Protein AF-A0A964BW13-F1 (afdb_monomer)

Radius of gyration: 41.82 Å; Cα contacts (8 Å, |Δi|>4): 16; chains: 1; bounding box: 122×50×99 Å

Secondary structure (DSSP, 8-state):
------SSS-----S-SSS-S-----------------------PPP-----S-GGGB---TT----TT--SB--HHHHHHHHHHHHHHHHHHHHHTSPPPPPPPPPPP-HHHHHHHHHHHHHHH--

Foldseek 3Di:
DDDDDPPPPPPPDDDDPPDDDDDDDDDDDPDDPPPDPPPPDPPDDDDDDDDDPDPVQAPDDPPDDDDPPDDRGDPVVVVVVVVVVVVVVVVVVVVVPPPDPDPDDDDDDPVVVVVVVVVVVVVVVVD

Mean predicted aligned error: 19.9 Å

Structure (mmCIF, N/CA/C/O backbone):
data_AF-A0A964BW13-F1
#
_entry.id   AF-A0A964BW13-F1
#
loop_
_atom_site.group_PDB
_atom_site.id
_atom_site.type_symbol
_atom_site.label_atom_id
_atom_site.label_alt_id
_atom_site.label_comp_id
_atom_site.label_asym_id
_atom_site.label_entity_id
_atom_site.label_seq_id
_atom_site.pdbx_PDB_ins_code
_atom_site.Cartn_x
_atom_site.Cartn_y
_atom_site.Cartn_z
_atom_site.occupancy
_atom_site.B_iso_or_equiv
_atom_site.auth_seq_id
_atom_site.auth_comp_id
_atom_site.auth_asym_id
_atom_site.auth_atom_id
_atom_site.pdbx_PDB_model_num
ATOM 1 N N . MET A 1 1 ? -67.700 42.980 -8.498 1.00 42.03 1 MET A N 1
ATOM 2 C CA . MET A 1 1 ? -66.404 43.058 -9.218 1.00 42.03 1 MET A CA 1
ATOM 3 C C . MET A 1 1 ? -65.430 42.092 -8.529 1.00 42.03 1 MET A C 1
ATOM 5 O O . MET A 1 1 ? -65.036 42.370 -7.413 1.00 42.03 1 MET A O 1
ATOM 9 N N . LYS A 1 2 ? -65.364 40.799 -8.899 1.00 41.00 2 LYS A N 1
ATOM 10 C CA . LYS A 1 2 ? -64.427 40.153 -9.864 1.00 41.00 2 LYS A CA 1
ATOM 11 C C . LYS A 1 2 ? -62.956 40.566 -9.618 1.00 41.00 2 LYS A C 1
ATOM 13 O O . LYS A 1 2 ? -62.586 41.660 -10.003 1.00 41.00 2 LYS A O 1
ATOM 18 N N . ARG A 1 3 ? -62.213 39.842 -8.760 1.00 48.34 3 ARG A N 1
ATOM 19 C CA . ARG A 1 3 ? -61.282 38.707 -9.039 1.00 48.34 3 ARG A CA 1
ATOM 20 C C . ARG A 1 3 ? -60.053 39.080 -9.889 1.00 48.34 3 ARG A C 1
ATOM 22 O O . ARG A 1 3 ? -60.120 38.873 -11.090 1.00 48.34 3 ARG A O 1
ATOM 29 N N . THR A 1 4 ? -58.923 39.444 -9.269 1.00 57.28 4 THR A N 1
ATOM 30 C CA . THR A 1 4 ? -57.582 39.398 -9.909 1.00 57.28 4 THR A CA 1
ATOM 31 C C . THR A 1 4 ? -56.416 39.396 -8.901 1.00 57.28 4 THR A C 1
ATOM 33 O O . THR A 1 4 ? -55.615 40.313 -8.924 1.00 57.28 4 THR A O 1
ATOM 36 N N . TYR A 1 5 ? -56.251 38.378 -8.046 1.00 51.25 5 TYR A N 1
ATOM 37 C CA . TYR A 1 5 ? -54.945 38.121 -7.390 1.00 51.25 5 TYR A CA 1
ATOM 38 C C . TYR A 1 5 ? -54.731 36.612 -7.189 1.00 51.25 5 TYR A C 1
ATOM 40 O O . TYR A 1 5 ? -54.640 36.107 -6.077 1.00 51.25 5 TYR A O 1
ATOM 48 N N . LYS A 1 6 ? -54.730 35.856 -8.291 1.00 53.38 6 LYS A N 1
ATOM 49 C CA . LYS A 1 6 ? -54.355 34.429 -8.316 1.00 53.38 6 LYS A CA 1
ATOM 50 C C . LYS A 1 6 ? -53.368 34.137 -9.451 1.00 53.38 6 LYS A C 1
ATOM 52 O O . LYS A 1 6 ? -53.525 33.166 -10.177 1.00 53.38 6 LYS A O 1
ATOM 57 N N . LEU A 1 7 ? -52.363 34.999 -9.621 1.00 52.38 7 LEU A N 1
ATOM 58 C CA . LEU A 1 7 ? -51.324 34.790 -10.637 1.00 52.38 7 LEU A CA 1
ATOM 59 C C . LEU A 1 7 ? -49.902 35.162 -10.190 1.00 52.38 7 LEU A C 1
ATOM 61 O O . LEU A 1 7 ? -49.028 35.337 -11.026 1.00 52.38 7 LEU A O 1
ATOM 65 N N . LEU A 1 8 ? -49.651 35.240 -8.880 1.00 50.81 8 LEU A N 1
ATOM 66 C CA . LEU A 1 8 ? -48.302 35.402 -8.318 1.00 50.81 8 LEU A CA 1
ATOM 67 C C . LEU A 1 8 ? -47.932 34.212 -7.411 1.00 50.81 8 LEU A C 1
ATOM 69 O O . LEU A 1 8 ? -47.306 34.366 -6.373 1.00 50.81 8 LEU A O 1
ATOM 73 N N . GLY A 1 9 ? -48.410 33.017 -7.776 1.00 50.94 9 GLY A N 1
ATOM 74 C CA . GLY A 1 9 ? -48.183 31.764 -7.041 1.00 50.94 9 GLY A CA 1
ATOM 75 C C . GLY A 1 9 ? -47.291 30.749 -7.761 1.00 50.94 9 GLY A C 1
ATOM 76 O O . GLY A 1 9 ? -47.043 29.685 -7.212 1.00 50.94 9 GLY A O 1
ATOM 77 N N . TYR A 1 10 ? -46.804 31.051 -8.970 1.00 53.81 10 TYR A N 1
ATOM 78 C CA . TYR A 1 10 ? -45.978 30.129 -9.760 1.00 53.81 10 TYR A CA 1
ATOM 79 C C . TYR A 1 10 ? -44.878 30.868 -10.532 1.00 53.81 10 TYR A C 1
ATOM 81 O O . TYR A 1 10 ? -44.876 30.915 -11.756 1.00 53.81 10 TYR A O 1
ATOM 89 N N . LEU A 1 11 ? -43.917 31.423 -9.796 1.00 41.75 11 LEU A N 1
ATOM 90 C CA . LEU A 1 11 ? -42.536 31.546 -10.274 1.0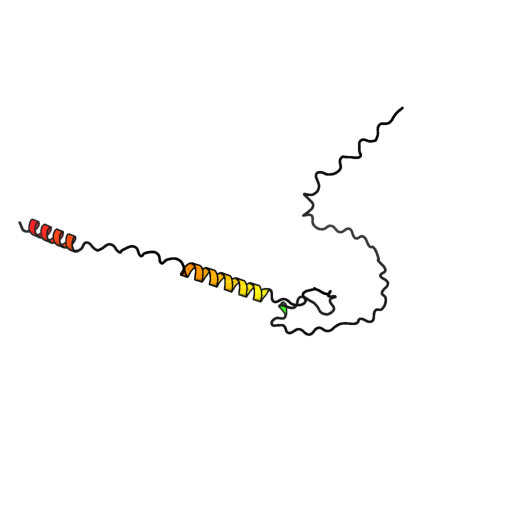0 41.75 11 LEU A CA 1
ATOM 91 C C . LEU A 1 11 ? -41.608 30.940 -9.211 1.00 41.75 11 LEU A C 1
ATOM 93 O O . LEU A 1 11 ? -40.708 31.571 -8.669 1.00 41.75 11 LEU A O 1
ATOM 97 N N . LEU A 1 12 ? -41.938 29.699 -8.852 1.00 45.25 12 LEU A N 1
ATOM 98 C CA . LEU A 1 12 ? -41.030 28.759 -8.217 1.00 45.25 12 LEU A CA 1
ATOM 99 C C . LEU A 1 12 ? -39.953 28.368 -9.235 1.00 45.25 12 LEU A C 1
ATOM 101 O O . LEU A 1 12 ? -40.254 28.153 -10.407 1.00 45.25 12 LEU A O 1
ATOM 105 N N . LEU A 1 13 ? -38.757 28.128 -8.705 1.00 51.25 13 LEU A N 1
ATOM 106 C CA . LEU A 1 13 ? -37.723 27.267 -9.276 1.00 51.25 13 LEU A CA 1
ATOM 107 C C . LEU A 1 13 ? -36.948 27.816 -10.481 1.00 51.25 13 LEU A C 1
ATOM 109 O O . LEU A 1 13 ? -37.169 27.461 -11.634 1.00 51.25 13 LEU A O 1
ATOM 113 N N . GLY A 1 14 ? -35.901 28.570 -10.180 1.00 43.47 14 GLY A N 1
ATOM 114 C CA . GLY A 1 14 ? -34.786 28.740 -11.097 1.00 43.47 14 GLY A CA 1
ATOM 115 C C . GLY A 1 14 ? -33.874 29.842 -10.604 1.00 43.47 14 GLY A C 1
ATOM 116 O O . GLY A 1 14 ? -34.324 30.967 -10.465 1.00 43.47 14 GLY A O 1
ATOM 117 N N . ILE A 1 15 ? -32.595 29.520 -10.412 1.00 51.69 15 ILE A N 1
ATOM 118 C CA . ILE A 1 15 ? -31.507 30.414 -9.980 1.00 51.69 15 ILE A CA 1
ATOM 119 C C . ILE A 1 15 ? -31.381 30.500 -8.448 1.00 51.69 15 ILE A C 1
ATOM 121 O O . ILE A 1 15 ? -32.081 31.241 -7.770 1.00 51.69 15 ILE A O 1
ATOM 125 N N . GLY A 1 16 ? -30.449 29.714 -7.904 1.00 43.34 16 GLY A N 1
ATOM 126 C CA . GLY A 1 16 ? -30.068 29.782 -6.490 1.00 43.34 16 GLY A CA 1
ATOM 127 C C . GLY A 1 16 ? -29.119 28.687 -5.986 1.00 43.34 16 GLY A C 1
ATOM 128 O O . GLY A 1 16 ? -28.799 28.687 -4.808 1.00 43.34 16 GLY A O 1
ATOM 129 N N . VAL A 1 17 ? -28.659 27.752 -6.832 1.00 47.34 17 VAL A N 1
ATOM 130 C CA . VAL A 1 17 ? -27.735 26.664 -6.416 1.00 47.34 17 VAL A CA 1
ATOM 131 C C . VAL A 1 17 ? -26.251 27.014 -6.623 1.00 47.34 17 VAL A C 1
ATOM 133 O O . VAL A 1 17 ? -25.368 26.251 -6.253 1.00 47.34 17 VAL A O 1
ATOM 136 N N . TYR A 1 18 ? -25.923 28.198 -7.135 1.00 49.47 18 TYR A N 1
ATOM 137 C CA . TYR A 1 18 ? -24.531 28.593 -7.355 1.00 49.47 18 TYR A CA 1
ATOM 138 C C . TYR A 1 18 ? -24.250 29.936 -6.701 1.00 49.47 18 TYR A C 1
ATOM 140 O O . TYR A 1 18 ? -24.477 30.964 -7.324 1.00 49.47 18 TYR A O 1
ATOM 148 N N . ALA A 1 19 ? -23.796 29.888 -5.446 1.00 49.66 19 ALA A N 1
ATOM 149 C CA . ALA A 1 19 ? -22.935 30.866 -4.763 1.00 49.66 19 ALA A CA 1
ATOM 150 C C . ALA A 1 19 ? -23.311 30.985 -3.281 1.00 49.66 19 ALA A C 1
ATOM 152 O O . ALA A 1 19 ? -23.858 31.991 -2.855 1.00 49.66 19 ALA A O 1
ATOM 153 N N . PHE A 1 20 ? -22.999 29.966 -2.480 1.00 44.69 20 PHE A N 1
ATOM 154 C CA . PHE A 1 20 ? -22.665 30.191 -1.067 1.00 44.69 20 PHE A CA 1
ATOM 1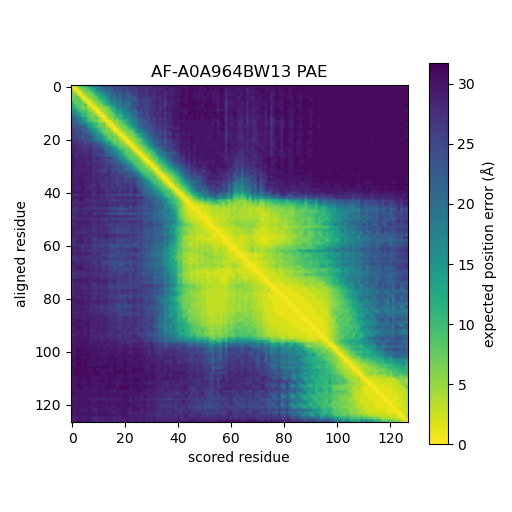55 C C . PHE A 1 20 ? -21.719 29.092 -0.559 1.00 44.69 20 PHE A C 1
ATOM 157 O O . PHE A 1 20 ? -21.913 28.464 0.473 1.00 44.69 20 PHE A O 1
ATOM 164 N N . LEU A 1 21 ? -20.669 28.841 -1.340 1.00 46.28 21 LEU A N 1
ATOM 165 C CA . LEU A 1 21 ? -19.398 28.369 -0.808 1.00 46.28 21 LEU A CA 1
ATOM 166 C C . LEU A 1 21 ? -18.500 29.605 -0.819 1.00 46.28 21 LEU A C 1
ATOM 168 O O . LEU A 1 21 ? -18.314 30.182 -1.888 1.00 46.28 21 LEU A O 1
ATOM 172 N N . ASN A 1 22 ? -17.969 29.971 0.350 1.00 50.56 22 ASN A N 1
ATOM 173 C CA . ASN A 1 22 ? -16.952 31.007 0.591 1.00 50.56 22 ASN A CA 1
ATOM 174 C C . ASN A 1 22 ? -17.432 32.366 1.157 1.00 50.56 22 ASN A C 1
ATOM 176 O O . ASN A 1 22 ? -17.480 33.366 0.450 1.00 50.56 22 ASN A O 1
ATOM 180 N N . ALA A 1 23 ? -17.710 32.384 2.465 1.00 43.53 23 ALA A N 1
ATOM 181 C CA . ALA A 1 23 ? -17.509 33.508 3.399 1.00 43.53 23 ALA 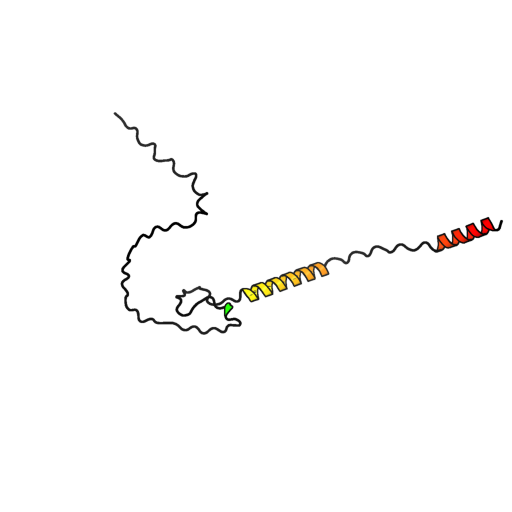A CA 1
ATOM 182 C C . ALA A 1 23 ? -17.764 32.954 4.819 1.00 43.53 23 ALA A C 1
ATOM 184 O O . ALA A 1 23 ? -18.902 32.746 5.216 1.00 43.53 23 ALA A O 1
ATOM 185 N N . ASN A 1 24 ? -16.779 32.333 5.466 1.00 38.44 24 ASN A N 1
ATOM 186 C CA . ASN A 1 24 ? -15.823 32.966 6.377 1.00 38.44 24 ASN A CA 1
ATOM 187 C C . ASN A 1 24 ? -16.499 33.808 7.482 1.00 38.44 24 ASN A C 1
ATOM 189 O O . ASN A 1 24 ? -16.797 34.977 7.287 1.00 38.44 24 ASN A O 1
ATOM 193 N N . ASN A 1 25 ? -16.725 33.144 8.620 1.00 48.62 25 ASN A N 1
ATOM 194 C CA . ASN A 1 25 ? -16.718 33.645 9.997 1.00 48.62 25 ASN A CA 1
ATOM 195 C C . ASN A 1 25 ? -17.210 35.082 10.252 1.00 48.62 25 ASN A C 1
ATOM 197 O O . ASN A 1 25 ? -16.425 36.024 10.213 1.00 48.62 25 ASN A O 1
ATOM 201 N N . THR A 1 26 ? -18.455 35.200 10.712 1.00 42.38 26 THR A N 1
ATOM 202 C CA . THR A 1 26 ? -18.819 36.164 11.762 1.00 42.38 26 THR A CA 1
ATOM 203 C C . THR A 1 26 ? -19.862 35.529 12.673 1.00 42.38 26 THR A C 1
ATOM 205 O O . THR A 1 26 ? -20.937 35.137 12.218 1.00 42.38 26 THR A O 1
ATOM 208 N N . ASP A 1 27 ? -19.491 35.413 13.945 1.00 43.47 27 ASP A N 1
ATOM 209 C CA . ASP A 1 27 ? -20.294 34.979 15.081 1.00 43.47 27 ASP A CA 1
ATOM 210 C C . ASP A 1 27 ? -21.666 35.658 15.151 1.00 43.47 27 ASP A C 1
ATOM 212 O O . ASP A 1 27 ? -21.773 36.881 15.230 1.00 43.47 27 ASP A O 1
ATOM 216 N N . LEU A 1 28 ? -22.717 34.844 15.251 1.00 41.91 28 LEU A N 1
ATOM 217 C CA . LEU A 1 28 ? -23.962 35.228 15.907 1.00 41.91 28 LEU A CA 1
ATOM 218 C C . LEU A 1 28 ? -24.263 34.176 16.972 1.00 41.91 28 LEU A C 1
ATOM 220 O O . LEU A 1 28 ? -24.830 33.113 16.725 1.00 41.91 28 LEU A O 1
ATOM 224 N N . GLN A 1 29 ? -23.800 34.502 18.173 1.00 43.25 29 GLN A N 1
ATOM 225 C CA . GLN A 1 29 ? -23.959 33.763 19.413 1.00 43.25 29 GLN A CA 1
ATOM 226 C C . GLN A 1 29 ? -25.439 33.782 19.836 1.00 43.25 29 GLN A C 1
ATOM 228 O O . GLN A 1 29 ? -25.892 34.676 20.547 1.00 43.25 29 GLN A O 1
ATOM 233 N N . ALA A 1 30 ? -26.218 32.794 19.391 1.00 42.88 30 ALA A N 1
ATOM 234 C CA . ALA A 1 30 ? -27.541 32.516 19.942 1.00 42.88 30 ALA A CA 1
ATOM 235 C C . ALA A 1 30 ? -27.381 31.612 21.173 1.00 42.88 30 ALA A C 1
ATOM 237 O O . ALA A 1 30 ? -27.297 30.388 21.070 1.00 42.88 30 ALA A O 1
ATOM 238 N N . ASN A 1 31 ? -27.301 32.237 22.347 1.00 48.25 31 ASN A N 1
ATOM 239 C CA . ASN A 1 31 ? -27.218 31.561 23.635 1.00 48.25 31 ASN A CA 1
ATOM 240 C C . ASN A 1 31 ? -28.552 30.850 23.932 1.00 48.25 31 ASN A C 1
ATOM 242 O O . ASN A 1 31 ? -29.477 31.440 24.483 1.00 48.25 31 ASN A O 1
ATOM 246 N N . SER A 1 32 ? -28.664 29.587 23.519 1.00 46.47 32 SER A N 1
ATOM 247 C CA . SER A 1 32 ? -29.769 28.702 23.893 1.00 46.47 32 SER A CA 1
ATOM 248 C C . SER A 1 32 ? -29.249 27.734 24.946 1.00 46.47 32 SER A C 1
ATOM 250 O O . SER A 1 32 ? -28.588 26.747 24.625 1.00 46.47 32 SER A O 1
ATOM 252 N N . THR A 1 33 ? -29.520 28.016 26.217 1.00 42.41 33 THR A N 1
ATOM 253 C CA . THR A 1 33 ? -29.305 27.054 27.300 1.00 42.41 33 THR A CA 1
ATOM 254 C C . THR A 1 33 ? -30.306 25.916 27.142 1.00 42.41 33 THR A C 1
ATOM 256 O O . THR A 1 33 ? -31.436 25.988 27.621 1.00 42.41 33 THR A O 1
ATOM 259 N N . VAL A 1 34 ? -29.898 24.863 26.434 1.00 43.72 34 VAL A N 1
ATOM 260 C CA . VAL A 1 34 ? -30.581 23.572 26.476 1.00 43.72 34 VAL A CA 1
ATOM 261 C C . VAL A 1 34 ? -30.201 22.929 27.804 1.00 43.72 34 VAL A C 1
ATOM 263 O O . VAL A 1 34 ? -29.109 22.382 27.949 1.00 43.72 34 VAL A O 1
ATOM 266 N N . THR A 1 35 ? -31.094 23.015 28.787 1.00 38.84 35 THR A N 1
ATOM 267 C CA . THR A 1 35 ? -31.040 22.171 29.981 1.00 38.84 35 THR A CA 1
ATOM 268 C C . THR A 1 35 ? -31.235 20.728 29.527 1.00 38.84 35 THR A C 1
ATOM 270 O O . THR A 1 35 ? -32.357 20.265 29.343 1.00 38.84 35 THR A O 1
ATOM 273 N N . GLN A 1 36 ? -30.131 20.031 29.266 1.00 48.34 36 GLN A N 1
ATOM 274 C CA . GLN A 1 36 ? -30.141 18.586 29.098 1.00 48.34 36 GLN A CA 1
ATOM 275 C C . GLN A 1 36 ? -30.302 17.982 30.490 1.00 48.34 36 GLN A C 1
ATOM 277 O O . GLN A 1 36 ? -29.446 18.163 31.355 1.00 48.34 36 GLN A O 1
ATOM 282 N N . GLU A 1 37 ? -31.413 17.287 30.719 1.00 45.56 37 GLU A N 1
ATOM 283 C CA . GLU A 1 37 ? -31.575 16.453 31.902 1.00 45.56 37 GLU A CA 1
ATOM 284 C C . GLU A 1 37 ? -30.465 15.398 31.901 1.00 45.56 37 GLU A C 1
ATOM 286 O O . GLU A 1 37 ? -30.470 14.443 31.124 1.00 45.56 37 GLU A O 1
ATOM 291 N N . GLN A 1 38 ? -29.465 15.597 32.758 1.00 44.25 38 GLN A N 1
ATOM 292 C CA . GLN A 1 38 ? -28.382 14.650 32.962 1.00 44.25 38 GLN A CA 1
ATOM 293 C C . GLN A 1 38 ? -28.908 13.503 33.825 1.00 44.25 38 GLN A C 1
ATOM 295 O O . GLN A 1 38 ? -28.638 13.402 35.021 1.00 44.25 38 GLN A O 1
ATOM 300 N N . THR A 1 39 ? -29.679 12.610 33.209 1.00 42.41 39 THR A N 1
ATOM 301 C CA . THR A 1 39 ? -29.934 11.285 33.768 1.00 42.41 39 THR A CA 1
ATOM 302 C C . THR A 1 39 ? -28.578 10.655 34.064 1.00 42.41 39 THR A C 1
ATOM 304 O O . THR A 1 39 ? -27.738 10.491 33.174 1.00 42.41 39 THR A O 1
ATOM 307 N N . THR A 1 40 ? -28.330 10.361 35.339 1.00 52.88 40 THR A N 1
ATOM 308 C CA . THR A 1 40 ? -27.073 9.779 35.813 1.00 52.88 40 THR A CA 1
ATOM 309 C C . THR A 1 40 ? -26.993 8.339 35.311 1.00 52.88 40 THR A C 1
ATOM 311 O O . THR A 1 40 ? -27.365 7.388 35.994 1.00 52.88 40 THR A O 1
ATOM 314 N N . TYR A 1 41 ? -26.55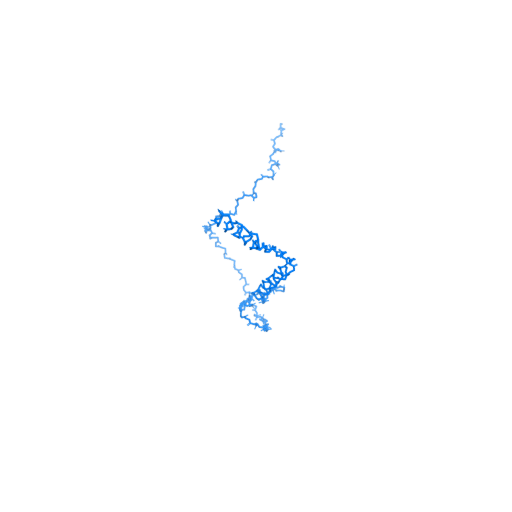5 8.164 34.066 1.00 55.66 41 TYR A N 1
ATOM 315 C CA . TYR A 1 41 ? -26.287 6.853 33.502 1.00 55.66 41 TYR A CA 1
ATOM 316 C C . TYR A 1 41 ? -25.001 6.312 34.124 1.00 55.66 41 TYR A C 1
ATOM 318 O O . TYR A 1 41 ? -23.928 6.905 33.984 1.00 55.66 41 TYR A O 1
ATOM 326 N N . LYS A 1 42 ? -25.090 5.148 34.776 1.00 63.09 42 LYS A N 1
ATOM 327 C CA . LYS A 1 42 ? -23.922 4.323 35.101 1.00 63.09 42 LYS A CA 1
ATOM 328 C C . LYS A 1 42 ? -23.160 4.086 33.796 1.00 63.09 42 LYS A C 1
ATOM 330 O O . LYS A 1 42 ? -23.638 3.362 32.924 1.00 63.09 42 LYS A O 1
ATOM 335 N N . ARG A 1 43 ? -22.010 4.746 33.632 1.00 67.44 43 ARG A N 1
ATOM 336 C CA . ARG A 1 43 ? -21.217 4.715 32.397 1.00 67.44 43 ARG A CA 1
ATOM 337 C C . ARG A 1 43 ? -20.656 3.304 32.194 1.00 67.44 43 ARG A C 1
ATOM 339 O O . ARG A 1 43 ? -19.576 2.987 32.680 1.00 67.44 43 ARG A O 1
ATOM 346 N N . ASN A 1 44 ? -21.404 2.450 31.502 1.00 76.19 44 ASN A N 1
ATOM 347 C CA . ASN A 1 44 ? -20.940 1.129 31.101 1.00 76.19 44 ASN A CA 1
ATOM 348 C C . ASN A 1 44 ? -19.985 1.303 29.911 1.00 76.19 44 ASN A C 1
ATOM 350 O O . ASN A 1 44 ? -20.425 1.565 28.793 1.00 76.19 44 ASN A O 1
ATOM 354 N N . ARG A 1 45 ? -18.675 1.252 30.174 1.00 79.38 45 ARG A N 1
ATOM 355 C CA . ARG A 1 45 ? -17.638 1.298 29.137 1.00 79.38 45 ARG A CA 1
ATOM 356 C C . ARG A 1 45 ? -17.366 -0.119 28.654 1.00 79.38 45 ARG A C 1
ATOM 358 O O . ARG A 1 45 ? -17.238 -1.031 29.464 1.00 79.38 45 ARG A O 1
ATOM 365 N N . HIS A 1 46 ? -17.277 -0.297 27.345 1.00 80.62 46 HIS A N 1
ATOM 366 C CA . HIS A 1 46 ? -16.823 -1.551 26.755 1.00 80.62 46 HIS A CA 1
ATOM 367 C C . HIS A 1 46 ? -15.337 -1.442 26.431 1.00 80.62 46 HIS A C 1
ATOM 369 O O . HIS A 1 46 ? -14.884 -0.417 25.924 1.00 80.62 46 HIS A O 1
ATOM 375 N N . THR A 1 47 ? -14.594 -2.501 26.734 1.00 84.06 47 THR A N 1
ATOM 376 C CA . THR A 1 47 ? -13.164 -2.590 26.445 1.00 84.06 47 THR A CA 1
ATOM 377 C C . THR A 1 47 ? -12.972 -3.426 25.192 1.00 84.06 47 THR A C 1
ATOM 379 O O . THR A 1 47 ? -13.440 -4.561 25.128 1.00 84.06 47 THR A O 1
ATOM 382 N N . ILE A 1 48 ? -12.274 -2.869 24.205 1.00 83.00 48 ILE A N 1
ATOM 383 C CA . ILE A 1 48 ? -11.899 -3.569 22.976 1.00 83.00 48 ILE A CA 1
ATOM 384 C C . ILE A 1 48 ? -10.377 -3.666 22.955 1.00 83.00 48 ILE A C 1
ATOM 386 O O . ILE A 1 48 ? -9.687 -2.652 23.023 1.00 83.00 48 ILE A O 1
ATOM 390 N N . THR A 1 49 ? -9.853 -4.886 22.866 1.00 87.00 49 THR A N 1
ATOM 391 C CA . THR A 1 49 ? -8.412 -5.133 22.756 1.00 87.00 49 THR A CA 1
ATOM 392 C C . THR A 1 49 ? -8.043 -5.304 21.289 1.00 87.00 49 THR A C 1
ATOM 394 O O . THR A 1 49 ? -8.594 -6.162 20.602 1.00 87.00 49 THR A O 1
ATOM 397 N N . LEU A 1 50 ? -7.105 -4.489 20.813 1.00 85.88 50 LEU A N 1
ATOM 398 C CA . LEU A 1 50 ? -6.621 -4.502 19.434 1.00 85.88 50 LEU A CA 1
ATOM 399 C C . LEU A 1 50 ? -5.114 -4.747 19.426 1.00 85.88 50 LEU A C 1
ATOM 401 O O . LEU A 1 50 ? -4.398 -4.258 20.299 1.00 85.88 50 LEU A O 1
ATOM 405 N N . VAL A 1 51 ? -4.630 -5.468 18.417 1.00 89.56 51 VAL A N 1
ATOM 406 C CA . VAL A 1 51 ? -3.196 -5.599 18.139 1.00 89.56 51 VAL A CA 1
ATOM 407 C C . VAL A 1 51 ? -2.863 -4.661 16.990 1.00 89.56 51 VAL A C 1
ATOM 409 O O . VAL A 1 51 ? -3.320 -4.861 15.865 1.00 89.56 51 VAL A O 1
ATOM 412 N N . LEU A 1 52 ? -2.086 -3.624 17.286 1.00 89.44 52 LEU A N 1
ATOM 413 C CA . LEU A 1 52 ? -1.675 -2.610 16.321 1.00 89.44 52 LEU A CA 1
ATOM 414 C C . LEU A 1 52 ? -0.208 -2.811 15.949 1.00 89.44 52 LEU A C 1
ATOM 416 O O . LEU A 1 52 ? 0.611 -3.153 16.800 1.00 89.44 52 LEU A O 1
ATOM 420 N N . ILE A 1 53 ? 0.126 -2.561 14.684 1.00 86.94 53 ILE A N 1
ATOM 421 C CA . ILE A 1 53 ? 1.526 -2.477 14.246 1.00 86.94 53 ILE A CA 1
ATOM 422 C C . ILE A 1 53 ? 2.066 -1.078 14.553 1.00 86.94 53 ILE A C 1
ATOM 424 O O . ILE A 1 53 ? 3.195 -0.938 15.022 1.00 86.94 53 ILE A O 1
ATOM 428 N N . GLN A 1 54 ? 1.253 -0.043 14.315 1.00 88.62 54 GLN A N 1
ATOM 429 C CA . GLN A 1 54 ? 1.575 1.346 14.620 1.00 88.62 54 GLN A CA 1
ATOM 430 C C . GLN A 1 54 ? 0.409 2.011 15.353 1.00 88.62 54 GLN A C 1
ATOM 432 O O . GLN A 1 54 ? -0.754 1.788 15.026 1.00 88.62 54 GLN A O 1
ATOM 437 N N . LEU A 1 55 ? 0.712 2.872 16.329 1.00 89.44 55 LEU A N 1
ATOM 438 C CA . LEU A 1 55 ? -0.322 3.595 17.078 1.00 89.44 55 LEU A CA 1
ATOM 439 C C . LEU A 1 55 ? -1.115 4.567 16.188 1.00 89.44 55 LEU A C 1
ATOM 441 O O . LEU A 1 55 ? -2.293 4.793 16.430 1.00 89.44 55 LEU A O 1
ATOM 445 N N . SER A 1 56 ? -0.491 5.083 15.125 1.00 88.31 56 SER A N 1
ATOM 446 C CA . SER A 1 56 ? -1.135 5.941 14.119 1.00 88.31 56 SER A CA 1
ATOM 447 C C . SER A 1 56 ? -2.293 5.273 13.378 1.00 88.31 56 SER A C 1
ATOM 449 O O . SER A 1 56 ? -3.078 5.965 12.737 1.00 88.31 56 SER A O 1
ATOM 451 N N . ASP A 1 57 ? -2.385 3.944 13.432 1.00 90.50 57 ASP A N 1
ATOM 452 C CA . ASP A 1 57 ? -3.463 3.192 12.794 1.00 90.50 57 ASP A CA 1
ATOM 453 C C . ASP A 1 57 ? -4.741 3.194 13.645 1.00 90.50 57 ASP A C 1
ATOM 455 O O . ASP A 1 57 ? -5.782 2.734 13.177 1.00 90.50 57 ASP A O 1
ATOM 459 N N . LEU A 1 58 ? -4.681 3.669 14.895 1.00 92.56 58 LEU A N 1
ATOM 460 C CA . LEU A 1 58 ? -5.842 3.847 15.761 1.00 92.56 58 LEU A CA 1
ATOM 461 C C . LEU A 1 58 ? -6.550 5.161 15.406 1.00 92.56 58 LEU A C 1
ATOM 463 O O . LEU A 1 58 ? -5.943 6.228 15.430 1.00 92.56 58 LEU A O 1
ATOM 467 N N . LYS A 1 59 ? -7.845 5.085 15.091 1.00 91.62 59 LYS A N 1
ATOM 468 C CA . LYS A 1 59 ? -8.658 6.241 14.667 1.00 91.62 59 LYS A CA 1
ATOM 469 C C . LYS A 1 59 ? -9.567 6.791 15.764 1.00 91.62 59 LYS A C 1
ATOM 471 O O . LYS A 1 59 ? -10.424 7.626 15.486 1.00 91.62 59 LYS A O 1
ATOM 476 N N . VAL A 1 60 ? -9.429 6.276 16.980 1.00 91.00 60 VAL A N 1
ATOM 477 C CA . VAL A 1 60 ? -10.331 6.567 18.092 1.00 91.00 60 VAL A CA 1
ATOM 478 C C . VAL A 1 60 ? -9.559 6.956 19.341 1.00 91.00 60 VAL A C 1
ATOM 480 O O . VAL A 1 60 ? -8.457 6.464 19.580 1.00 91.00 60 VAL A O 1
ATOM 483 N N . GLU A 1 61 ? -10.169 7.816 20.146 1.00 87.88 61 GLU A N 1
ATOM 484 C CA . GLU A 1 61 ? -9.646 8.246 21.441 1.00 87.88 61 GLU A CA 1
ATOM 485 C C . GLU A 1 61 ? -10.337 7.512 22.596 1.00 87.88 61 GLU A C 1
ATOM 487 O O . GLU A 1 61 ? -11.451 6.988 22.473 1.00 87.88 61 GLU A O 1
ATOM 492 N N . GLU A 1 62 ? -9.683 7.470 23.759 1.00 83.81 62 GLU A N 1
ATOM 493 C CA . GLU A 1 62 ? -10.273 6.837 24.934 1.00 83.81 62 GLU A CA 1
ATOM 494 C C . GLU A 1 62 ? -11.550 7.571 25.375 1.00 83.81 62 GLU A C 1
ATOM 496 O O . GLU A 1 62 ? -11.567 8.779 25.597 1.00 83.81 62 GLU A O 1
ATOM 501 N N . GLY A 1 63 ? -12.642 6.823 25.549 1.00 83.19 63 GLY A N 1
ATOM 502 C CA . GLY A 1 63 ? -13.925 7.378 25.984 1.00 83.19 63 GLY A CA 1
ATOM 503 C C . GLY A 1 63 ? -14.763 7.990 24.860 1.00 83.19 63 GLY A C 1
ATOM 504 O O . GLY A 1 63 ? -15.885 8.425 25.130 1.00 83.19 63 GLY A O 1
ATOM 505 N N . GLN A 1 64 ? -14.273 7.966 23.619 1.00 86.44 64 GLN A N 1
ATOM 506 C CA . GLN A 1 64 ? -15.059 8.310 22.442 1.00 86.44 64 GLN A CA 1
ATOM 507 C C . GLN A 1 64 ? -16.242 7.345 22.283 1.00 86.44 64 GLN A C 1
ATOM 509 O O . GLN A 1 64 ? -16.123 6.130 22.462 1.00 86.44 64 GLN A O 1
ATOM 514 N N . ARG A 1 65 ? -17.411 7.887 21.930 1.00 87.44 65 ARG A N 1
ATOM 515 C CA . ARG A 1 65 ? -18.572 7.076 21.557 1.00 87.44 65 ARG A CA 1
ATOM 516 C C . ARG A 1 65 ? -18.380 6.563 20.131 1.00 87.44 65 ARG A C 1
ATOM 518 O O . ARG A 1 65 ? -18.198 7.364 19.221 1.00 87.44 65 ARG A O 1
ATOM 525 N N . ILE A 1 66 ? -18.462 5.249 19.959 1.00 88.62 66 ILE A N 1
ATOM 526 C CA . ILE A 1 66 ? -18.389 4.570 18.661 1.00 88.62 66 ILE A CA 1
ATOM 527 C C . ILE A 1 66 ? -19.716 3.868 18.376 1.00 88.62 66 ILE A C 1
ATOM 529 O O . ILE A 1 66 ? -20.377 3.387 19.302 1.00 88.62 66 ILE A O 1
ATOM 533 N N . ASN A 1 67 ? -20.114 3.818 17.111 1.00 90.12 67 ASN A N 1
ATOM 534 C CA . ASN A 1 67 ? -21.286 3.086 16.652 1.00 90.12 67 ASN A CA 1
ATOM 535 C C . ASN A 1 67 ? -20.867 1.817 15.905 1.00 90.12 67 ASN A C 1
ATOM 537 O O . ASN A 1 67 ? -19.720 1.640 15.491 1.00 90.12 67 ASN A O 1
ATOM 541 N N . VAL A 1 68 ? -21.818 0.904 15.729 1.00 88.56 68 VAL A N 1
ATOM 542 C CA . VAL A 1 68 ? -21.591 -0.305 14.934 1.00 88.56 68 VAL A CA 1
ATOM 543 C C . VAL A 1 68 ? -21.321 0.094 13.483 1.00 88.56 68 VAL A C 1
ATOM 545 O O . VAL A 1 68 ? -22.104 0.828 12.888 1.00 88.56 68 VAL A O 1
ATOM 548 N N . GLY A 1 69 ? -20.224 -0.414 12.923 1.00 89.12 69 GLY A N 1
ATOM 549 C CA . GLY A 1 69 ? -19.775 -0.097 11.564 1.00 89.12 69 GLY A CA 1
ATOM 550 C C . GLY A 1 69 ? -18.663 0.952 11.501 1.00 89.12 69 GLY A C 1
ATOM 551 O O . GLY A 1 69 ? -18.018 1.069 10.460 1.00 89.12 69 GLY A O 1
ATOM 552 N N . ASP A 1 70 ? -18.380 1.653 12.602 1.00 90.00 70 ASP A N 1
ATOM 553 C CA . ASP A 1 70 ? -17.270 2.601 12.649 1.00 90.00 70 ASP A CA 1
ATOM 554 C C . ASP A 1 70 ? -15.921 1.867 12.613 1.00 90.00 70 ASP A C 1
ATOM 556 O O . ASP A 1 70 ? -15.693 0.868 13.303 1.00 90.00 70 ASP A O 1
ATOM 560 N N . ILE A 1 71 ? -14.994 2.380 11.802 1.00 91.19 71 ILE A N 1
ATOM 561 C CA . ILE A 1 71 ? -13.648 1.818 11.671 1.00 91.19 71 ILE A CA 1
ATOM 562 C C . ILE A 1 71 ? -12.767 2.373 12.790 1.00 91.19 71 ILE A C 1
ATOM 564 O O . ILE A 1 71 ? -12.296 3.507 12.724 1.00 91.19 71 ILE A O 1
ATOM 568 N N . ILE A 1 72 ? -12.507 1.539 13.795 1.00 91.75 72 ILE A N 1
ATOM 569 C CA . ILE A 1 72 ? -11.675 1.879 14.960 1.00 91.75 72 ILE A CA 1
ATOM 570 C C . ILE A 1 72 ? -10.169 1.848 14.669 1.00 91.75 72 ILE A C 1
ATOM 572 O O . ILE A 1 72 ? -9.401 2.571 15.301 1.00 91.75 72 ILE A O 1
ATOM 576 N N . SER A 1 73 ? -9.737 1.036 13.700 1.00 92.38 73 SER A N 1
ATOM 577 C CA . SER A 1 73 ? -8.344 0.974 13.261 1.00 92.38 73 SER A CA 1
ATOM 578 C C . SER A 1 73 ? -8.233 0.660 11.772 1.00 92.38 73 SER A C 1
ATOM 580 O O . SER A 1 73 ? -9.004 -0.142 11.245 1.00 92.38 73 SER A O 1
ATOM 582 N N . ASP A 1 74 ? -7.284 1.304 11.092 1.00 91.81 74 ASP A N 1
ATOM 583 C CA . ASP A 1 74 ? -7.033 1.113 9.664 1.00 91.81 74 ASP A CA 1
ATOM 584 C C . ASP A 1 74 ? -5.562 1.358 9.312 1.00 91.81 74 ASP A C 1
ATOM 586 O O . ASP A 1 74 ? -4.964 2.346 9.731 1.00 91.81 74 ASP A O 1
ATOM 590 N N . ARG A 1 75 ? -5.005 0.493 8.464 1.00 91.69 75 ARG A N 1
ATOM 591 C CA . ARG A 1 75 ? -3.596 0.510 8.035 1.00 91.69 75 ARG A CA 1
ATOM 592 C C . ARG A 1 75 ? -3.430 1.262 6.714 1.00 91.69 75 ARG A C 1
ATOM 594 O O . ARG A 1 75 ? -2.826 0.762 5.758 1.00 91.69 75 ARG A O 1
ATOM 601 N N . THR A 1 76 ? -4.007 2.460 6.620 1.00 89.50 76 THR A N 1
ATOM 602 C CA . THR A 1 76 ? -4.082 3.235 5.368 1.00 89.50 76 THR A CA 1
ATOM 603 C C . THR A 1 76 ? -2.702 3.522 4.775 1.00 89.50 76 THR A C 1
ATOM 605 O O . THR A 1 76 ? -2.513 3.446 3.557 1.00 89.50 76 THR A O 1
ATOM 608 N N . THR A 1 77 ? -1.720 3.821 5.626 1.00 88.31 77 THR A N 1
ATOM 609 C CA . THR A 1 77 ? -0.342 4.154 5.235 1.00 88.31 77 THR A CA 1
ATOM 610 C C . THR A 1 77 ? 0.346 2.968 4.562 1.00 88.31 77 THR A C 1
ATOM 612 O O . THR A 1 77 ? 0.900 3.093 3.467 1.00 88.31 77 THR A O 1
ATOM 615 N N . GLU A 1 78 ? 0.264 1.788 5.172 1.00 90.81 78 GLU A N 1
ATOM 616 C CA . GLU A 1 78 ? 0.860 0.569 4.640 1.00 90.81 78 GLU A CA 1
ATOM 617 C C . GLU A 1 78 ? 0.157 0.091 3.375 1.00 90.81 78 GLU A C 1
ATOM 619 O O . GLU A 1 78 ? 0.829 -0.294 2.415 1.00 90.81 78 GLU A O 1
ATOM 624 N N . LYS A 1 79 ? -1.178 0.182 3.334 1.00 93.00 79 LYS A N 1
ATOM 625 C CA . LYS A 1 79 ? -1.962 -0.129 2.135 1.00 93.00 79 LYS A CA 1
ATOM 626 C C . LYS A 1 79 ? -1.533 0.749 0.960 1.00 93.00 79 LYS A C 1
ATOM 628 O O . LYS A 1 79 ? -1.190 0.226 -0.098 1.00 93.00 79 LYS A O 1
ATOM 633 N N . THR A 1 80 ? -1.447 2.061 1.179 1.00 93.44 80 THR A N 1
ATOM 634 C CA . THR A 1 80 ? -0.982 3.026 0.169 1.00 93.44 80 THR A CA 1
ATOM 635 C C . THR A 1 80 ? 0.445 2.716 -0.286 1.00 93.44 80 THR A C 1
ATOM 637 O O . THR A 1 80 ? 0.746 2.696 -1.481 1.00 93.44 80 THR A O 1
ATOM 640 N N . LYS A 1 81 ? 1.344 2.409 0.657 1.00 95.19 81 LYS A N 1
ATOM 641 C CA . LYS A 1 81 ? 2.736 2.048 0.354 1.00 95.19 81 LYS A CA 1
ATOM 642 C C . LYS A 1 81 ? 2.825 0.774 -0.487 1.00 95.19 81 LYS A C 1
ATOM 644 O O . LYS A 1 81 ? 3.648 0.698 -1.403 1.00 95.19 81 LYS A O 1
ATOM 649 N N . LEU A 1 82 ? 2.008 -0.229 -0.178 1.00 96.50 82 LEU A N 1
ATOM 650 C CA . LEU A 1 82 ? 1.961 -1.486 -0.916 1.00 96.50 82 LEU A CA 1
ATOM 651 C C . LEU A 1 82 ? 1.412 -1.282 -2.330 1.00 96.50 82 LEU A C 1
ATOM 653 O O . LEU A 1 82 ? 1.980 -1.802 -3.290 1.00 96.50 82 LEU A O 1
ATOM 657 N N . GLU A 1 83 ? 0.361 -0.481 -2.471 1.00 97.56 83 GLU A N 1
ATOM 658 C CA . GLU A 1 83 ? -0.230 -0.143 -3.763 1.00 97.56 83 GLU A CA 1
ATOM 659 C C . GLU A 1 83 ? 0.761 0.600 -4.667 1.00 97.56 83 GLU A C 1
ATOM 661 O O . GLU A 1 83 ? 0.979 0.201 -5.813 1.00 97.56 83 GLU A O 1
ATOM 666 N N . ALA A 1 84 ? 1.476 1.587 -4.122 1.00 97.75 84 ALA A N 1
ATOM 667 C CA . ALA A 1 84 ? 2.531 2.289 -4.847 1.00 97.75 84 ALA A CA 1
ATOM 668 C C . ALA A 1 84 ? 3.653 1.338 -5.309 1.00 97.75 84 ALA A C 1
ATOM 670 O O . ALA A 1 84 ? 4.146 1.442 -6.436 1.00 97.75 84 ALA A O 1
ATOM 671 N N . LYS A 1 85 ? 4.058 0.376 -4.466 1.00 97.56 85 LYS A N 1
ATOM 672 C CA . LYS A 1 85 ? 5.044 -0.653 -4.847 1.00 97.56 85 LYS A CA 1
ATOM 673 C C . LYS A 1 85 ? 4.524 -1.549 -5.969 1.00 97.56 85 LYS A C 1
ATOM 675 O O . LYS A 1 85 ? 5.254 -1.786 -6.931 1.00 97.56 85 LYS A O 1
ATOM 680 N N . LYS A 1 86 ? 3.272 -2.004 -5.873 1.00 98.00 86 LYS A N 1
ATOM 681 C CA . LYS A 1 86 ? 2.614 -2.808 -6.910 1.00 98.00 86 LYS A CA 1
ATOM 682 C C . LYS A 1 86 ? 2.608 -2.064 -8.244 1.00 98.00 86 LYS A C 1
ATOM 684 O O . LYS A 1 86 ? 3.031 -2.624 -9.249 1.00 98.00 86 LYS A O 1
ATOM 689 N N . GLN A 1 87 ? 2.213 -0.792 -8.249 1.00 97.62 87 GLN A N 1
ATOM 690 C CA . GLN A 1 87 ? 2.191 0.026 -9.460 1.00 97.62 87 GLN A CA 1
ATOM 691 C C . GLN A 1 87 ? 3.585 0.163 -10.088 1.00 97.62 87 GLN A C 1
ATOM 693 O O . GLN A 1 87 ? 3.740 -0.026 -11.294 1.00 97.62 87 GLN A O 1
ATOM 698 N N . ARG A 1 88 ? 4.621 0.432 -9.281 1.00 96.50 88 ARG A N 1
ATOM 699 C CA . ARG A 1 88 ? 6.012 0.516 -9.765 1.00 96.50 88 ARG A CA 1
ATOM 700 C C . ARG A 1 88 ? 6.479 -0.788 -10.402 1.00 96.50 88 ARG A C 1
ATOM 702 O O . ARG A 1 88 ? 7.105 -0.750 -11.461 1.00 96.50 88 ARG A O 1
ATOM 709 N N . LEU A 1 89 ? 6.163 -1.923 -9.778 1.00 97.00 89 LEU A N 1
ATOM 710 C CA . LEU A 1 89 ? 6.509 -3.241 -10.301 1.00 97.00 89 LEU A CA 1
ATOM 711 C C . LEU A 1 89 ? 5.813 -3.501 -11.640 1.00 97.00 89 LEU A C 1
ATOM 713 O O . LEU A 1 89 ? 6.480 -3.864 -12.606 1.00 97.00 89 LEU A O 1
ATOM 717 N N . THR A 1 90 ? 4.509 -3.235 -11.727 1.00 96.56 90 THR A N 1
ATOM 718 C CA . THR A 1 90 ? 3.743 -3.364 -12.974 1.00 96.56 90 THR A CA 1
ATOM 719 C C . THR A 1 90 ? 4.337 -2.502 -14.086 1.00 96.56 90 THR A C 1
ATOM 721 O O . THR A 1 90 ? 4.553 -2.985 -15.194 1.00 96.56 90 THR A O 1
ATOM 724 N N . SER A 1 91 ? 4.688 -1.247 -13.795 1.00 94.62 91 SER A N 1
ATOM 725 C CA . SER A 1 91 ? 5.331 -0.356 -14.769 1.00 94.62 91 SER A CA 1
ATOM 726 C C . SER A 1 91 ? 6.727 -0.825 -15.185 1.00 94.62 91 SER A C 1
ATOM 728 O O . SER A 1 91 ? 7.145 -0.589 -16.317 1.00 94.62 91 SER A O 1
ATOM 730 N N . SER A 1 92 ? 7.481 -1.458 -14.284 1.00 92.19 92 SER A N 1
ATOM 731 C CA . SER A 1 92 ? 8.777 -2.064 -14.615 1.00 92.19 92 SER A CA 1
ATOM 732 C C . SER A 1 92 ? 8.600 -3.252 -15.560 1.00 92.19 92 SER A C 1
ATOM 734 O O . SER A 1 92 ? 9.237 -3.325 -16.607 1.00 92.19 92 SER A O 1
ATOM 736 N N . LEU A 1 93 ? 7.651 -4.131 -15.244 1.00 93.81 93 LEU A N 1
ATOM 737 C CA . LEU A 1 93 ? 7.334 -5.310 -16.039 1.00 93.81 93 LEU A CA 1
ATOM 738 C C . LEU A 1 93 ? 6.803 -4.939 -17.429 1.00 93.81 93 LEU A C 1
ATOM 740 O O . LEU A 1 93 ? 7.208 -5.538 -18.419 1.00 93.81 93 LEU A O 1
ATOM 744 N N . ASN A 1 94 ? 5.961 -3.912 -17.527 1.00 91.06 94 ASN A N 1
ATOM 745 C CA . ASN A 1 94 ? 5.482 -3.412 -18.815 1.00 91.06 94 ASN A CA 1
ATOM 746 C C . ASN A 1 94 ? 6.620 -2.848 -19.672 1.00 91.06 94 ASN A C 1
ATOM 748 O O . ASN A 1 94 ? 6.637 -3.087 -20.873 1.00 91.06 94 ASN A O 1
ATOM 752 N N . ARG A 1 95 ? 7.592 -2.155 -19.064 1.00 87.50 95 ARG A N 1
ATOM 753 C CA . ARG A 1 95 ? 8.794 -1.685 -19.771 1.00 87.50 95 ARG A CA 1
ATOM 754 C C . ARG A 1 95 ? 9.679 -2.839 -20.232 1.00 87.50 95 ARG A C 1
ATOM 756 O O . ARG A 1 95 ? 10.157 -2.805 -21.356 1.00 87.50 95 ARG A O 1
ATOM 763 N N . ALA A 1 96 ? 9.855 -3.860 -19.397 1.00 85.44 96 ALA A N 1
ATOM 764 C CA . ALA A 1 96 ? 10.632 -5.049 -19.743 1.00 85.44 96 ALA A CA 1
ATOM 765 C C . ALA A 1 96 ? 9.982 -5.889 -20.857 1.00 85.44 96 ALA A C 1
ATOM 767 O O . ALA A 1 96 ? 10.684 -6.547 -21.614 1.00 85.44 96 ALA A O 1
ATOM 768 N N . LYS A 1 97 ? 8.648 -5.857 -20.973 1.00 85.88 97 LYS A N 1
ATOM 769 C CA . LYS A 1 97 ? 7.891 -6.511 -22.052 1.00 85.88 97 LYS A CA 1
ATOM 770 C C . LYS A 1 97 ? 7.957 -5.782 -23.392 1.00 85.88 97 LYS A C 1
ATOM 772 O O . LYS A 1 97 ? 7.486 -6.334 -24.384 1.00 85.88 97 LYS A O 1
ATOM 777 N N . LEU A 1 98 ? 8.461 -4.547 -23.437 1.00 76.12 98 LEU A N 1
ATOM 778 C CA . LEU A 1 98 ? 8.596 -3.844 -24.707 1.00 76.12 98 LEU A CA 1
ATOM 779 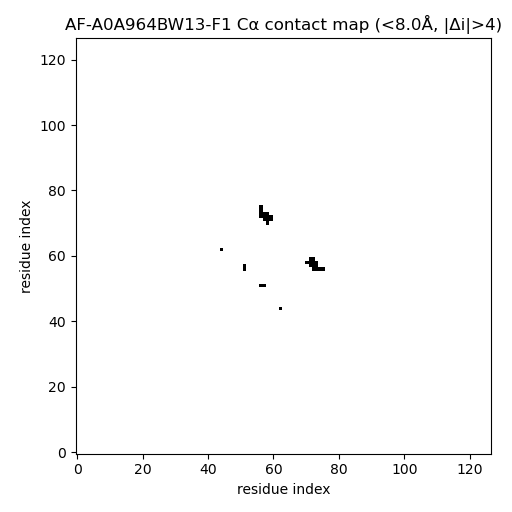C C . LEU A 1 98 ? 9.578 -4.618 -25.595 1.00 76.12 98 LEU A C 1
ATOM 781 O O . LEU A 1 98 ? 10.620 -5.053 -25.098 1.00 76.12 98 LEU A O 1
ATOM 785 N N . PRO A 1 99 ? 9.266 -4.795 -26.890 1.00 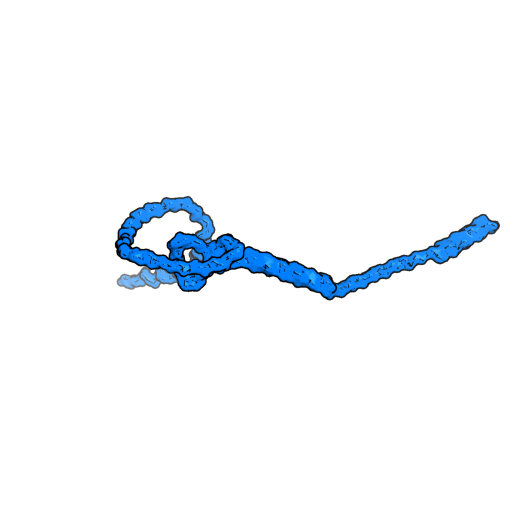72.50 99 PRO A N 1
ATOM 786 C CA . PRO A 1 99 ? 10.190 -5.437 -27.806 1.00 72.50 99 PRO A CA 1
ATOM 787 C C . PRO A 1 99 ? 11.512 -4.671 -27.777 1.00 72.50 99 PRO A C 1
ATOM 789 O O . PRO A 1 99 ? 11.529 -3.434 -27.791 1.00 72.50 99 PRO A O 1
ATOM 792 N N . LEU A 1 100 ? 12.616 -5.412 -27.692 1.00 70.81 100 LEU A N 1
ATOM 793 C CA . LEU A 1 100 ? 13.950 -4.834 -27.764 1.00 70.81 100 LEU A CA 1
ATOM 794 C C . LEU A 1 100 ? 14.021 -4.021 -29.057 1.00 70.81 100 LEU A C 1
ATOM 796 O O . LEU A 1 100 ? 13.764 -4.554 -30.136 1.00 70.81 100 LEU A O 1
ATOM 800 N N . ARG A 1 101 ? 14.307 -2.716 -28.947 1.00 67.88 101 ARG A N 1
ATOM 801 C CA . ARG A 1 101 ? 14.532 -1.882 -30.131 1.00 67.88 101 ARG A CA 1
ATOM 802 C C . ARG A 1 101 ? 15.636 -2.540 -30.942 1.00 67.88 101 ARG A C 1
ATOM 804 O O . ARG A 1 101 ? 16.727 -2.747 -30.412 1.00 67.88 101 ARG A O 1
ATOM 811 N N . GLU A 1 102 ? 15.338 -2.849 -32.198 1.00 72.88 102 GLU A N 1
ATOM 812 C CA . GLU A 1 102 ? 16.333 -3.358 -33.130 1.00 72.88 102 GLU A CA 1
ATOM 813 C C . GLU A 1 102 ? 17.529 -2.404 -33.125 1.00 72.88 102 GLU A C 1
ATOM 815 O O . GLU A 1 102 ? 17.392 -1.185 -33.296 1.00 72.88 102 GLU A O 1
ATOM 820 N N . LEU A 1 103 ? 18.702 -2.953 -32.815 1.00 72.62 103 LEU A N 1
ATOM 821 C CA . LEU A 1 103 ? 19.933 -2.184 -32.789 1.00 72.62 103 LEU A CA 1
ATOM 822 C C . LEU A 1 103 ? 20.185 -1.689 -34.212 1.00 72.62 103 LEU A C 1
ATOM 824 O O . LEU A 1 103 ? 20.231 -2.482 -35.151 1.00 72.62 103 LEU A O 1
ATOM 828 N N . LYS A 1 104 ? 20.345 -0.372 -34.376 1.00 75.94 104 LYS A N 1
ATOM 829 C CA . LYS A 1 104 ? 20.753 0.190 -35.666 1.00 75.94 104 LYS A CA 1
ATOM 830 C C . LYS A 1 104 ? 22.080 -0.453 -36.057 1.00 75.94 104 LYS A C 1
ATOM 832 O O . LYS A 1 104 ? 23.017 -0.448 -35.257 1.00 75.94 104 LYS A O 1
ATOM 837 N N . SER A 1 105 ? 22.153 -1.003 -37.266 1.00 77.69 105 SER A N 1
ATOM 838 C CA . SER A 1 105 ? 23.385 -1.601 -37.773 1.00 77.69 105 SER A CA 1
ATOM 839 C C . SER A 1 105 ? 24.498 -0.557 -37.769 1.00 77.69 105 SER A C 1
ATOM 841 O O . SER A 1 105 ? 24.323 0.542 -38.304 1.00 77.69 105 SER A O 1
ATOM 843 N N . VAL A 1 106 ? 25.640 -0.900 -37.179 1.00 79.31 106 VAL A N 1
ATOM 844 C CA . VAL A 1 106 ? 26.835 -0.059 -37.254 1.00 79.31 106 VAL A CA 1
ATOM 845 C C . VAL A 1 106 ? 27.264 0.018 -38.725 1.00 79.31 106 VAL A C 1
ATOM 847 O O . VAL A 1 106 ? 27.293 -1.020 -39.392 1.00 79.31 106 VAL A O 1
ATOM 850 N N . PRO A 1 107 ? 27.561 1.214 -39.264 1.00 80.88 107 PRO A N 1
ATOM 851 C CA . PRO A 1 107 ? 28.045 1.329 -40.631 1.00 80.88 107 PRO A CA 1
ATOM 852 C C . PRO A 1 107 ? 29.359 0.559 -40.773 1.00 80.88 107 PRO A C 1
ATOM 854 O O . PRO A 1 107 ? 30.288 0.741 -39.986 1.00 80.88 107 PRO A O 1
ATOM 857 N N . VAL A 1 108 ? 29.432 -0.310 -41.782 1.00 82.44 108 VAL A N 1
ATOM 858 C CA . VAL A 1 108 ? 30.663 -1.038 -42.098 1.00 82.44 108 VAL A CA 1
ATOM 859 C C . VAL A 1 108 ? 31.712 -0.021 -42.562 1.00 82.44 108 VAL A C 1
ATOM 861 O O . VAL A 1 108 ? 31.423 0.774 -43.464 1.00 82.44 108 VAL A O 1
ATOM 864 N N . PRO A 1 109 ? 32.913 -0.003 -41.963 1.00 81.19 109 PRO A N 1
ATOM 865 C CA . PRO A 1 109 ? 33.924 0.975 -42.320 1.00 81.19 109 PRO A CA 1
ATOM 866 C C . PRO A 1 109 ? 34.485 0.712 -43.724 1.00 81.19 109 PRO A C 1
ATOM 868 O O . PRO A 1 109 ? 34.713 -0.430 -44.127 1.00 81.19 109 PRO A O 1
ATOM 871 N N . LYS A 1 110 ? 34.742 1.789 -44.471 1.00 84.88 110 LYS A N 1
ATOM 872 C CA . LYS A 1 110 ? 35.169 1.767 -45.880 1.00 84.88 110 LYS A CA 1
ATOM 873 C C . LYS A 1 110 ? 36.696 1.755 -46.062 1.00 84.88 110 LYS A C 1
ATOM 875 O O . LYS A 1 110 ? 37.222 2.290 -47.036 1.00 84.88 110 LYS A O 1
ATOM 880 N N . PHE A 1 111 ? 37.420 1.092 -45.161 1.00 84.56 111 PHE A N 1
ATOM 881 C CA . PHE A 1 111 ? 38.889 1.082 -45.174 1.00 84.56 111 PHE A CA 1
ATOM 882 C C . PHE A 1 111 ? 39.481 0.541 -46.480 1.00 84.56 111 PHE A C 1
ATOM 884 O O . PHE A 1 111 ? 40.476 1.058 -46.975 1.00 84.56 111 PHE A O 1
ATOM 891 N N . GLN A 1 112 ? 38.855 -0.475 -47.081 1.00 83.00 112 GLN A N 1
ATOM 892 C CA . GLN A 1 112 ? 39.370 -1.084 -48.311 1.00 83.00 112 GLN A CA 1
ATOM 893 C C . GLN A 1 112 ? 39.317 -0.125 -49.510 1.00 83.00 112 GLN A C 1
ATOM 895 O O . GLN A 1 112 ? 40.252 -0.091 -50.307 1.00 83.00 112 GLN A O 1
ATOM 900 N N . SER A 1 113 ? 38.262 0.692 -49.625 1.00 84.44 113 SER A N 1
ATOM 901 C CA . SER A 1 113 ? 38.178 1.693 -50.696 1.00 84.44 113 SER A CA 1
ATOM 902 C C . SER A 1 113 ? 39.153 2.849 -50.490 1.00 84.44 113 SER A C 1
ATOM 904 O O . SER A 1 113 ? 39.709 3.349 -51.461 1.00 84.44 113 SER A O 1
ATOM 906 N N . GLU A 1 114 ? 39.402 3.245 -49.240 1.00 86.44 114 GLU A N 1
ATOM 907 C CA . GLU A 1 114 ? 40.386 4.285 -48.923 1.00 86.44 114 GLU A CA 1
ATOM 908 C C . GLU A 1 114 ? 41.812 3.808 -49.224 1.00 86.44 114 GLU A C 1
ATOM 910 O O . GLU A 1 114 ? 42.577 4.520 -49.868 1.00 86.44 114 GLU A O 1
ATOM 915 N N . LEU A 1 115 ? 42.154 2.567 -48.864 1.00 88.88 115 LEU A N 1
ATOM 916 C CA . LEU A 1 115 ? 43.452 1.975 -49.199 1.00 88.88 115 LEU A CA 1
ATOM 917 C C . LEU A 1 115 ? 43.674 1.863 -50.711 1.00 88.88 115 LEU A C 1
ATOM 919 O O . LEU A 1 115 ? 44.776 2.132 -51.189 1.00 88.88 115 LEU A O 1
ATOM 923 N N . ALA A 1 116 ? 42.647 1.472 -51.469 1.00 87.12 116 ALA A N 1
ATOM 924 C CA . ALA A 1 116 ? 42.729 1.417 -52.926 1.00 87.12 116 ALA A CA 1
ATOM 925 C C . ALA A 1 116 ? 42.959 2.812 -53.534 1.00 87.12 116 ALA A C 1
ATOM 927 O O . ALA A 1 116 ? 43.830 2.966 -54.390 1.00 87.12 116 ALA A O 1
ATOM 928 N N . ALA A 1 117 ? 42.245 3.830 -53.043 1.00 90.69 117 ALA A N 1
ATOM 929 C CA . ALA A 1 117 ? 42.411 5.212 -53.487 1.00 90.69 117 ALA A CA 1
ATOM 930 C C . ALA A 1 117 ? 43.815 5.758 -53.176 1.00 90.69 117 ALA A 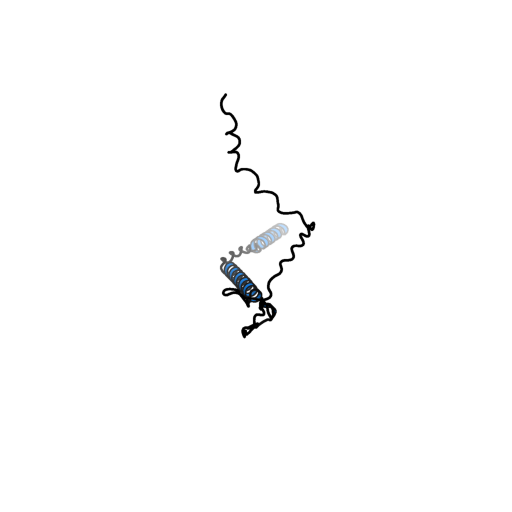C 1
ATOM 932 O O . ALA A 1 117 ? 44.429 6.392 -54.030 1.00 90.69 117 ALA A O 1
ATOM 933 N N . LEU A 1 118 ? 44.356 5.458 -51.991 1.00 90.62 118 LEU A N 1
ATOM 934 C CA . LEU A 1 118 ? 45.716 5.852 -51.613 1.00 90.62 118 LEU A CA 1
ATOM 935 C C . LEU A 1 118 ? 46.775 5.180 -52.492 1.00 90.62 118 LEU A C 1
ATOM 937 O O . LEU A 1 118 ? 47.694 5.848 -52.957 1.00 90.62 118 LEU A O 1
ATOM 941 N N . LYS A 1 119 ? 46.635 3.878 -52.773 1.00 90.62 119 LYS A N 1
ATOM 942 C CA . LYS A 1 119 ? 47.552 3.165 -53.679 1.00 90.62 119 LYS A CA 1
ATOM 943 C C . LYS A 1 119 ? 47.527 3.738 -55.094 1.00 90.62 119 LYS A C 1
ATOM 945 O O . LYS A 1 119 ? 48.574 3.866 -55.717 1.00 90.62 119 LYS A O 1
ATOM 950 N N . GLN A 1 120 ? 46.345 4.086 -55.596 1.00 91.31 120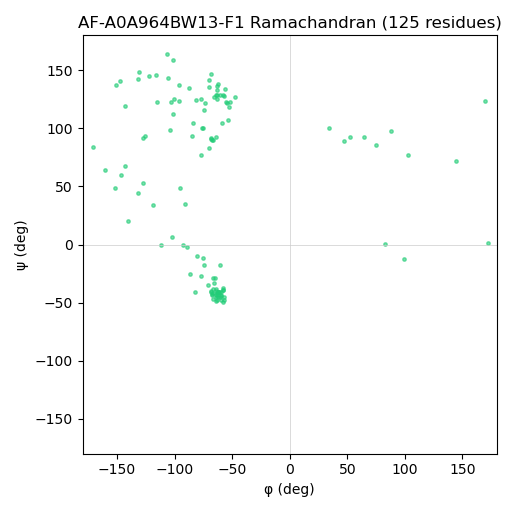 GLN A N 1
ATOM 951 C CA . GLN A 1 120 ? 46.206 4.696 -56.915 1.00 91.31 120 GLN A CA 1
ATOM 952 C C . GLN A 1 120 ? 46.795 6.112 -56.958 1.00 91.31 120 GLN A C 1
ATOM 954 O O . GLN A 1 120 ? 47.473 6.461 -57.919 1.00 91.31 120 GLN A O 1
ATOM 959 N N . ALA A 1 121 ? 46.580 6.912 -55.912 1.00 91.44 121 ALA A N 1
ATOM 960 C CA . ALA A 1 121 ? 47.185 8.234 -55.794 1.00 91.44 121 ALA A CA 1
ATOM 961 C C . ALA A 1 121 ? 48.718 8.159 -55.744 1.00 91.44 121 ALA A C 1
ATOM 963 O O . ALA A 1 121 ? 49.373 8.945 -56.417 1.00 91.44 121 ALA A O 1
ATOM 964 N N . GLN A 1 122 ? 49.280 7.186 -55.017 1.00 91.12 122 GLN A N 1
ATOM 965 C CA . GLN A 1 122 ? 50.723 6.934 -54.997 1.00 91.12 122 GLN A CA 1
ATOM 966 C C . GLN A 1 122 ? 51.252 6.609 -56.399 1.00 91.12 122 GLN A C 1
ATOM 968 O O . GLN A 1 122 ? 52.210 7.224 -56.849 1.00 91.12 122 GLN A O 1
ATOM 973 N N . PHE A 1 123 ? 50.586 5.703 -57.119 1.00 91.69 123 PHE A N 1
ATOM 974 C CA . PHE A 1 123 ? 50.987 5.334 -58.478 1.00 91.69 123 PHE A CA 1
ATOM 975 C C . PHE A 1 123 ? 51.015 6.533 -59.441 1.00 91.69 123 PHE A C 1
ATOM 977 O O . PHE A 1 123 ? 51.924 6.637 -60.253 1.00 91.69 123 PHE A O 1
ATOM 984 N N . ASN A 1 124 ? 50.053 7.453 -59.327 1.00 87.94 124 ASN A N 1
ATOM 985 C CA . ASN A 1 124 ? 49.985 8.652 -60.169 1.00 87.94 124 ASN A CA 1
ATOM 986 C C . ASN A 1 124 ? 51.022 9.733 -59.806 1.00 87.94 124 ASN A C 1
ATOM 988 O O . ASN A 1 124 ? 51.221 10.657 -60.586 1.00 87.94 124 ASN A O 1
ATOM 992 N N . LEU A 1 125 ? 51.610 9.682 -58.606 1.00 84.19 125 LEU A N 1
ATOM 993 C CA . LEU A 1 125 ? 52.667 10.607 -58.177 1.00 84.19 125 LEU A CA 1
ATOM 994 C C . LEU A 1 125 ? 54.061 10.126 -58.595 1.00 84.19 125 LEU A C 1
ATOM 996 O O . LEU A 1 125 ? 54.962 10.946 -58.743 1.00 84.19 125 LEU A O 1
ATOM 1000 N N . ASP A 1 126 ? 54.226 8.814 -58.772 1.00 76.69 126 ASP A N 1
ATOM 1001 C CA . ASP A 1 126 ? 55.493 8.178 -59.145 1.00 76.69 126 ASP A CA 1
ATOM 1002 C C . ASP A 1 126 ? 55.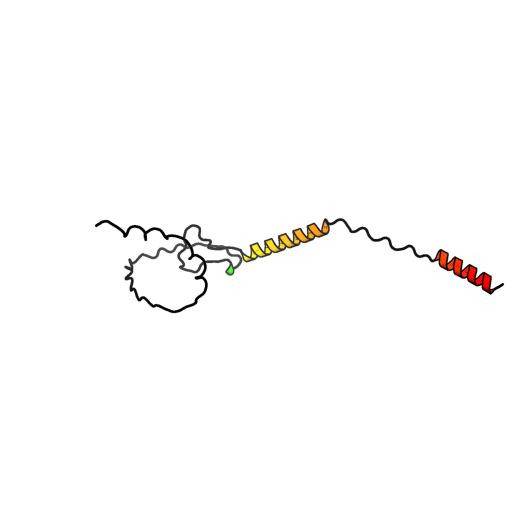695 8.075 -60.678 1.00 76.69 126 ASP A C 1
ATOM 1004 O O . ASP A 1 126 ? 56.732 7.578 -61.125 1.00 76.69 126 ASP A O 1
ATOM 1008 N N . SER A 1 127 ? 54.717 8.525 -61.479 1.00 59.19 127 SER A N 1
ATOM 1009 C CA . SER A 1 127 ? 54.733 8.582 -62.956 1.00 59.19 127 SER A CA 1
ATOM 1010 C C . SER A 1 127 ? 55.024 9.981 -63.485 1.00 59.19 127 SER A C 1
ATOM 1012 O O . SER A 1 127 ? 55.826 10.094 -64.438 1.00 59.19 127 SER A O 1
#

pLDDT: mean 73.77, std 19.91, range [38.44, 98.0]

Solvent-accessible surface area (backbone atoms only — not comparable to full-atom values): 9165 Å² total; per-residue (Å²): 134,86,90,89,87,88,80,88,84,79,86,74,88,81,90,82,91,82,82,86,80,88,80,82,88,77,91,79,88,78,88,71,86,73,84,70,80,76,73,85,66,82,82,81,78,84,86,82,90,81,91,70,95,49,76,86,28,50,70,67,61,92,89,63,89,82,60,94,87,64,75,56,60,55,62,60,68,60,53,52,53,49,51,54,51,51,52,52,51,52,55,49,52,56,59,68,66,48,76,78,76,78,75,77,79,77,80,81,80,64,59,69,62,52,53,50,51,52,53,51,53,50,56,67,71,78,108

Sequence (127 aa):
MKRTYKLLGYLLLGIGVYAFLNANNTDLQANSTVTQEQTTYKRNRHTITLVLIQLSDLKVEEGQRINVGDIISDRTTEKTKLEAKKQRLTSSLNRAKLPLRELKSVPVPKFQSELAALKQAQFNLDS

Organism: NCBI:txid2874699